Protein AF-A0A2V9ZDU1-F1 (afdb_monomer_lite)

Foldseek 3Di:
DDDDDDDDDDDDDDDDPPPDDPDPPPQFKDKDKDFADPPDDKDWPDDDDDDDDDDDPDRMDIDIGTQDDDCSNVTDID

pLDDT: mean 74.61, std 14.98, range [33.59, 91.0]

Secondary structure (DSSP, 8-state):
-----------------------SSTTTEEEEEEE--TT--PPEES--S-------SSSEEEEEEE--STTGGG-EE-

Sequence (78 aa):
MKLRYCRPAVLTIVSFVLTAAWAQNEGREFHWSGKLAADKLVEIKNVNGDIEAEGSTTDEVQVTAEKSGPNADQVKIQ

Structure (mmCIF, N/CA/C/O backbone):
data_AF-A0A2V9ZDU1-F1
#
_entry.id   AF-A0A2V9ZDU1-F1
#
loop_
_atom_site.group_PDB
_atom_site.id
_atom_site.type_symbol
_atom_site.label_atom_id
_atom_site.label_alt_id
_atom_site.label_comp_id
_atom_site.label_asym_id
_atom_site.label_entity_id
_atom_site.label_seq_id
_atom_site.pdbx_PDB_ins_code
_atom_site.Cartn_x
_atom_site.Cartn_y
_atom_site.Cartn_z
_atom_site.occupancy
_atom_site.B_iso_or_equiv
_atom_site.auth_seq_id
_atom_site.auth_comp_id
_atom_site.auth_asym_id
_atom_site.auth_atom_id
_atom_site.pdbx_PDB_model_num
ATOM 1 N N . MET A 1 1 ? 76.562 38.321 -5.286 1.00 39.50 1 MET A N 1
ATOM 2 C CA . MET A 1 1 ? 75.110 38.123 -5.509 1.00 39.50 1 MET A CA 1
ATOM 3 C C . MET A 1 1 ? 74.404 38.155 -4.163 1.00 39.50 1 MET A C 1
ATOM 5 O O . MET A 1 1 ? 74.761 37.369 -3.298 1.00 39.50 1 MET A O 1
ATOM 9 N N . LYS A 1 2 ? 73.503 39.119 -3.932 1.00 33.59 2 LYS A N 1
ATOM 10 C CA . LYS A 1 2 ? 72.832 39.303 -2.635 1.00 33.59 2 LYS A CA 1
ATOM 11 C C . LYS A 1 2 ? 71.576 38.435 -2.537 1.00 33.59 2 LYS A C 1
ATOM 13 O O . LYS A 1 2 ? 70.678 38.556 -3.363 1.00 33.59 2 LYS A O 1
ATOM 18 N N . LEU A 1 3 ? 71.546 37.595 -1.506 1.00 42.16 3 LEU A N 1
ATOM 19 C CA . LEU A 1 3 ? 70.406 36.786 -1.082 1.00 42.16 3 LEU A CA 1
ATOM 20 C C . LEU A 1 3 ? 69.269 37.703 -0.598 1.00 42.16 3 LEU A C 1
ATOM 22 O O . LEU A 1 3 ? 69.511 38.608 0.204 1.00 42.16 3 LEU A O 1
ATOM 26 N N . ARG A 1 4 ? 68.035 37.476 -1.062 1.00 54.25 4 ARG A N 1
ATOM 27 C CA . ARG A 1 4 ? 66.831 38.178 -0.586 1.00 54.25 4 ARG A CA 1
ATOM 28 C C . ARG A 1 4 ? 65.686 37.186 -0.345 1.00 54.25 4 ARG A C 1
ATOM 30 O O . ARG A 1 4 ? 65.029 36.758 -1.279 1.00 54.25 4 ARG A O 1
ATOM 37 N N . TYR A 1 5 ? 65.514 36.867 0.937 1.00 55.97 5 TYR A N 1
ATOM 38 C CA . TYR A 1 5 ? 64.265 36.746 1.703 1.00 55.97 5 TYR A CA 1
ATOM 39 C C . TYR A 1 5 ? 63.091 35.874 1.197 1.00 55.97 5 TYR A C 1
ATOM 41 O O . TYR A 1 5 ? 62.364 36.230 0.277 1.00 55.97 5 TYR A O 1
ATOM 49 N N . CYS A 1 6 ? 62.880 34.782 1.946 1.00 52.72 6 CYS A N 1
ATOM 50 C CA . CYS A 1 6 ? 61.653 34.384 2.654 1.00 52.72 6 CYS A CA 1
ATOM 51 C C . CYS A 1 6 ? 60.297 34.632 1.965 1.00 52.72 6 CYS A C 1
ATOM 53 O O . CYS A 1 6 ? 59.824 35.764 1.881 1.00 52.72 6 CYS A O 1
ATOM 55 N N . ARG A 1 7 ? 59.602 33.549 1.598 1.00 51.09 7 ARG A N 1
ATOM 56 C CA . ARG A 1 7 ? 58.148 33.558 1.383 1.00 51.09 7 ARG A CA 1
ATOM 57 C C . ARG A 1 7 ? 57.533 32.351 2.101 1.00 51.09 7 ARG A C 1
ATOM 59 O O . ARG A 1 7 ? 57.670 31.238 1.600 1.00 51.09 7 ARG A O 1
ATOM 66 N N . PRO A 1 8 ? 56.889 32.539 3.263 1.00 53.47 8 PRO A N 1
ATOM 67 C CA . PRO A 1 8 ? 56.066 31.511 3.872 1.00 53.47 8 PRO A CA 1
ATOM 68 C C . PRO A 1 8 ? 54.678 31.571 3.227 1.00 53.47 8 PRO A C 1
ATOM 70 O O . PRO A 1 8 ? 54.065 32.634 3.162 1.00 53.47 8 PRO A O 1
ATOM 73 N N . ALA A 1 9 ? 54.168 30.445 2.746 1.00 54.16 9 ALA A N 1
ATOM 74 C CA . ALA A 1 9 ? 52.748 30.307 2.450 1.00 54.16 9 ALA A CA 1
ATOM 75 C C . ALA A 1 9 ? 52.347 28.874 2.788 1.00 54.16 9 ALA A C 1
ATOM 77 O O . ALA A 1 9 ? 52.520 27.947 2.002 1.00 54.16 9 ALA A O 1
ATOM 78 N N . VAL A 1 10 ? 51.902 28.719 4.033 1.00 58.47 10 VAL A N 1
ATOM 79 C CA . VAL A 1 10 ? 51.262 27.523 4.573 1.00 58.47 10 VAL A CA 1
ATOM 80 C C . VAL A 1 10 ? 50.086 27.166 3.664 1.00 58.47 10 VAL A C 1
ATOM 82 O O . VAL A 1 10 ? 49.163 27.958 3.496 1.00 58.47 10 VAL A O 1
ATOM 85 N N . LEU A 1 11 ? 50.154 25.990 3.044 1.00 55.34 11 LEU A N 1
ATOM 86 C CA . LEU A 1 11 ? 49.119 25.466 2.163 1.00 55.34 11 LEU A CA 1
ATOM 87 C C . LEU A 1 11 ? 48.140 24.643 3.013 1.00 55.34 11 LEU A C 1
ATOM 89 O O . LEU A 1 11 ? 48.348 23.452 3.236 1.00 55.34 11 LEU A O 1
ATOM 93 N N . THR A 1 12 ? 47.098 25.275 3.552 1.00 57.69 12 THR A N 1
ATOM 94 C CA . THR A 1 12 ? 46.017 24.548 4.231 1.00 57.69 12 THR A CA 1
ATOM 95 C C . THR A 1 12 ? 45.061 24.009 3.172 1.00 57.69 12 THR A C 1
ATOM 97 O O . THR A 1 12 ? 44.253 24.746 2.613 1.00 57.69 12 THR A O 1
ATOM 100 N N . ILE A 1 13 ? 45.182 22.720 2.860 1.00 63.59 13 ILE A N 1
ATOM 101 C CA . ILE A 1 13 ? 44.242 22.012 1.988 1.00 63.59 13 ILE A CA 1
ATOM 102 C C . ILE A 1 13 ? 42.949 21.815 2.788 1.00 63.59 13 ILE A C 1
ATOM 104 O O . ILE A 1 13 ? 42.907 21.032 3.734 1.00 63.59 13 ILE A O 1
ATOM 108 N N . VAL A 1 14 ? 41.902 22.561 2.435 1.00 65.69 14 VAL A N 1
ATOM 109 C CA . VAL A 1 14 ? 40.541 22.318 2.924 1.00 65.69 14 VAL A CA 1
ATOM 110 C C . VAL A 1 14 ? 40.036 21.056 2.230 1.00 65.69 14 VAL A C 1
ATOM 112 O O . VAL A 1 14 ? 39.737 21.073 1.037 1.00 65.69 14 VAL A O 1
ATOM 115 N N . SER A 1 15 ? 39.984 19.945 2.961 1.00 63.00 15 SER A N 1
ATOM 116 C CA . SER A 1 15 ? 39.375 18.705 2.481 1.00 63.00 15 SER A CA 1
ATOM 117 C C . SER A 1 15 ? 37.872 18.914 2.312 1.00 63.00 15 SER A C 1
ATOM 119 O O . SER A 1 15 ? 37.128 18.992 3.287 1.00 63.00 15 SER A O 1
ATOM 121 N N . PHE A 1 16 ? 37.427 19.019 1.062 1.00 59.53 16 PHE A N 1
ATOM 122 C CA . PHE A 1 16 ? 36.015 19.008 0.704 1.00 59.53 16 PHE A CA 1
ATOM 123 C C . PHE A 1 16 ? 35.505 17.570 0.855 1.00 59.53 16 PHE A C 1
ATOM 125 O O . PHE A 1 16 ? 35.834 16.696 0.051 1.00 59.53 16 PHE A O 1
ATOM 132 N N . VAL A 1 17 ? 34.761 17.293 1.926 1.00 66.62 17 VAL A N 1
ATOM 133 C CA . VAL A 1 17 ? 34.077 16.007 2.093 1.00 66.62 17 VAL A CA 1
ATOM 134 C C . VAL A 1 17 ? 32.948 15.954 1.063 1.00 66.62 17 VAL A C 1
ATOM 136 O O . VAL A 1 17 ? 31.962 16.677 1.167 1.00 66.62 17 VAL A O 1
ATOM 139 N N . LEU A 1 18 ? 33.112 15.109 0.045 1.00 60.97 18 LEU A N 1
ATOM 140 C CA . LEU A 1 18 ? 32.070 14.758 -0.918 1.00 60.97 18 LEU A CA 1
ATOM 141 C C . LEU A 1 18 ? 31.000 13.900 -0.223 1.00 60.97 18 LEU A C 1
ATOM 143 O O . LEU A 1 18 ? 31.035 12.676 -0.282 1.00 60.97 18 LEU A O 1
ATOM 147 N N . THR A 1 19 ? 30.037 14.531 0.442 1.00 63.59 19 THR A N 1
ATOM 148 C CA . THR A 1 19 ? 28.773 13.882 0.824 1.00 63.59 19 THR A CA 1
ATOM 149 C C . THR A 1 19 ? 27.714 14.174 -0.228 1.00 63.59 19 THR A C 1
ATOM 151 O O . THR A 1 19 ? 27.028 15.184 -0.132 1.00 63.59 19 THR A O 1
ATOM 154 N N . ALA A 1 20 ? 27.577 13.296 -1.225 1.00 59.91 20 ALA A N 1
ATOM 155 C CA . ALA A 1 20 ? 26.362 13.189 -2.038 1.00 59.91 20 ALA A CA 1
ATOM 156 C C . ALA A 1 20 ? 26.364 11.892 -2.866 1.00 59.91 20 ALA A C 1
ATOM 158 O O . ALA A 1 20 ? 26.610 11.904 -4.068 1.00 59.91 20 ALA A O 1
ATOM 159 N N . ALA A 1 21 ? 26.077 10.764 -2.219 1.00 52.28 21 ALA A N 1
ATOM 160 C CA . ALA A 1 21 ? 25.642 9.548 -2.906 1.00 52.28 21 ALA A CA 1
ATOM 161 C C . ALA A 1 21 ? 24.476 8.908 -2.135 1.00 52.28 21 ALA A C 1
ATOM 163 O O . ALA A 1 21 ? 24.500 7.734 -1.794 1.00 52.28 21 ALA A O 1
ATOM 164 N N . TRP A 1 22 ? 23.454 9.712 -1.831 1.00 47.00 22 TRP A N 1
ATOM 165 C CA . TRP A 1 22 ? 22.158 9.243 -1.331 1.00 47.00 22 TRP A CA 1
ATOM 166 C C . TRP A 1 22 ? 21.076 9.708 -2.307 1.00 47.00 22 TRP A C 1
ATOM 168 O O . TRP A 1 22 ? 20.263 10.564 -1.995 1.00 47.00 22 TRP A O 1
ATOM 178 N N . ALA A 1 23 ? 21.139 9.236 -3.548 1.00 55.38 23 ALA A N 1
ATOM 179 C CA . ALA A 1 23 ? 20.127 9.541 -4.558 1.00 55.38 23 ALA A CA 1
ATOM 180 C C . ALA A 1 23 ? 19.944 8.337 -5.484 1.00 55.38 23 ALA A C 1
ATOM 182 O O . ALA A 1 23 ? 20.135 8.432 -6.691 1.00 55.38 23 ALA A O 1
ATOM 183 N N . GLN A 1 24 ? 19.661 7.161 -4.917 1.00 51.78 24 GLN A N 1
ATOM 184 C CA . GLN A 1 24 ? 19.440 5.949 -5.711 1.00 51.78 24 GLN A CA 1
ATOM 185 C C . GLN A 1 24 ? 18.332 5.051 -5.143 1.00 51.78 24 GLN A C 1
ATOM 187 O O . GLN A 1 24 ? 18.460 3.837 -5.226 1.00 51.78 24 GLN A O 1
ATOM 192 N N . ASN A 1 25 ? 17.239 5.587 -4.575 1.00 55.53 25 ASN A N 1
ATOM 193 C CA . ASN A 1 25 ? 16.029 4.749 -4.488 1.00 55.53 25 ASN A CA 1
ATOM 194 C C . ASN A 1 25 ? 14.659 5.416 -4.339 1.00 55.53 25 ASN A C 1
ATOM 196 O O . ASN A 1 25 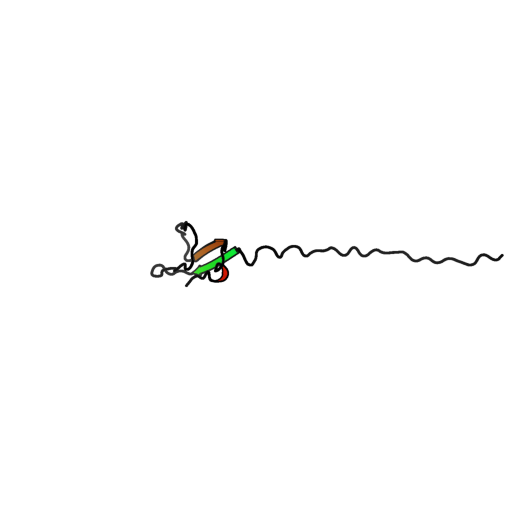? 13.663 4.698 -4.361 1.00 55.53 25 ASN A O 1
ATOM 200 N N . GLU A 1 26 ? 14.557 6.744 -4.261 1.00 59.12 26 GLU A N 1
ATOM 201 C CA . GLU A 1 26 ? 13.257 7.395 -4.003 1.00 59.12 26 GLU A CA 1
ATOM 202 C C . GLU A 1 26 ? 12.193 7.142 -5.092 1.00 59.12 26 GLU A C 1
ATOM 204 O O . GLU A 1 26 ? 11.002 7.311 -4.854 1.00 59.12 26 GLU A O 1
ATOM 209 N N . GLY A 1 27 ? 12.600 6.705 -6.289 1.00 65.81 27 GLY A N 1
ATOM 210 C CA . GLY A 1 27 ? 11.680 6.359 -7.375 1.00 65.81 27 GLY A CA 1
ATOM 211 C C . GLY A 1 27 ? 11.206 4.903 -7.395 1.00 65.81 27 GLY A C 1
ATOM 212 O O . GLY A 1 27 ? 10.191 4.625 -8.034 1.00 65.81 27 GLY A O 1
ATOM 213 N N . ARG A 1 28 ? 11.921 3.977 -6.740 1.00 77.25 28 ARG A N 1
ATOM 214 C CA . ARG A 1 28 ? 11.577 2.543 -6.756 1.00 77.25 28 ARG A CA 1
ATOM 215 C C . ARG A 1 28 ? 10.805 2.122 -5.524 1.00 77.25 28 ARG A C 1
ATOM 217 O O . ARG A 1 28 ? 9.918 1.292 -5.628 1.00 77.25 28 ARG A O 1
ATOM 224 N N . GLU A 1 29 ? 11.098 2.689 -4.369 1.00 80.75 29 GLU A N 1
ATOM 225 C CA . GLU A 1 29 ? 10.366 2.336 -3.160 1.00 80.75 29 GLU A CA 1
ATOM 226 C C . GLU A 1 29 ? 9.027 3.079 -3.102 1.00 80.75 29 GLU A C 1
ATOM 228 O O . GLU A 1 29 ? 8.945 4.294 -3.289 1.00 80.75 29 GLU A O 1
ATOM 233 N N . PHE A 1 30 ? 7.952 2.340 -2.853 1.00 82.19 30 PHE A N 1
ATOM 234 C CA . PHE A 1 30 ? 6.624 2.872 -2.596 1.00 82.19 30 PHE A CA 1
ATOM 235 C C . PHE A 1 30 ? 6.277 2.626 -1.135 1.00 82.19 30 PHE A C 1
ATOM 237 O O . PHE A 1 30 ? 6.203 1.480 -0.701 1.00 82.19 30 PHE A O 1
ATOM 244 N N . HIS A 1 31 ? 6.049 3.712 -0.403 1.00 87.00 31 HIS A N 1
ATOM 245 C CA . HIS A 1 31 ? 5.627 3.675 0.987 1.00 87.00 31 HIS A CA 1
ATOM 246 C C . HIS A 1 31 ? 4.353 4.496 1.132 1.00 87.00 31 HIS A C 1
ATOM 248 O O . HIS A 1 31 ? 4.310 5.669 0.751 1.00 87.00 31 HIS A O 1
ATOM 254 N N . TRP A 1 32 ? 3.319 3.878 1.688 1.00 88.94 32 TRP A N 1
ATOM 255 C CA . TRP A 1 32 ? 2.082 4.549 2.053 1.00 88.94 32 TRP A CA 1
ATOM 256 C C . TRP A 1 32 ? 1.657 4.099 3.444 1.00 88.94 32 TRP A C 1
ATOM 258 O O . TRP A 1 32 ? 1.722 2.915 3.767 1.00 88.94 32 TRP A O 1
ATOM 268 N N . SER A 1 33 ? 1.201 5.045 4.256 1.00 88.69 33 SER A N 1
ATOM 269 C CA . SER A 1 33 ? 0.531 4.748 5.512 1.00 88.69 33 SER A CA 1
ATOM 270 C C . SER A 1 33 ? -0.733 5.579 5.644 1.00 88.69 33 SER A C 1
ATOM 272 O O . SER A 1 33 ? -0.825 6.709 5.152 1.00 88.69 33 SER A O 1
ATOM 274 N N . GLY A 1 34 ? -1.726 5.003 6.309 1.00 87.38 34 GLY A N 1
ATOM 275 C CA . GLY A 1 34 ? -2.997 5.663 6.536 1.00 87.38 34 GLY A CA 1
ATOM 276 C C . GLY A 1 34 ? -3.800 4.988 7.632 1.00 87.38 34 GLY A C 1
ATOM 277 O O . GLY A 1 34 ? -3.681 3.790 7.875 1.00 87.38 34 GLY A O 1
ATOM 278 N N . LYS A 1 35 ? -4.648 5.774 8.293 1.00 90.19 35 LYS A N 1
ATOM 279 C CA . LYS A 1 35 ? -5.643 5.2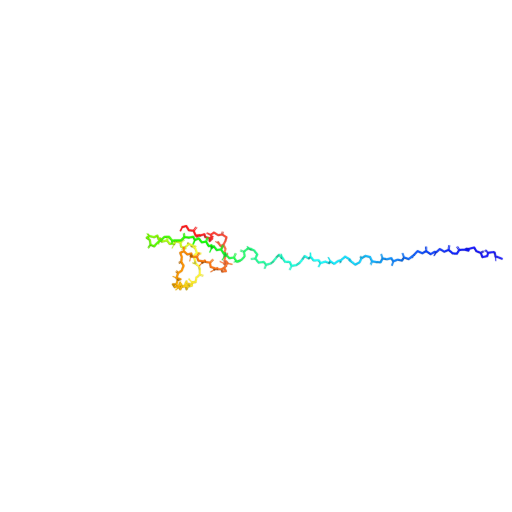45 9.226 1.00 90.19 35 LYS A CA 1
ATOM 280 C C . LYS A 1 35 ? -6.773 4.576 8.452 1.00 90.19 35 LYS A C 1
ATOM 282 O O . LYS A 1 35 ? -7.297 5.169 7.508 1.00 90.19 35 LYS A O 1
ATOM 287 N N . LEU A 1 36 ? -7.187 3.391 8.890 1.00 87.31 36 LEU A N 1
ATOM 288 C CA . LEU A 1 36 ? -8.304 2.650 8.315 1.00 87.31 36 LEU A CA 1
ATOM 289 C C . LEU A 1 36 ? -9.339 2.346 9.401 1.00 87.31 36 LEU A C 1
ATOM 291 O O . LEU A 1 36 ? -9.056 1.661 10.38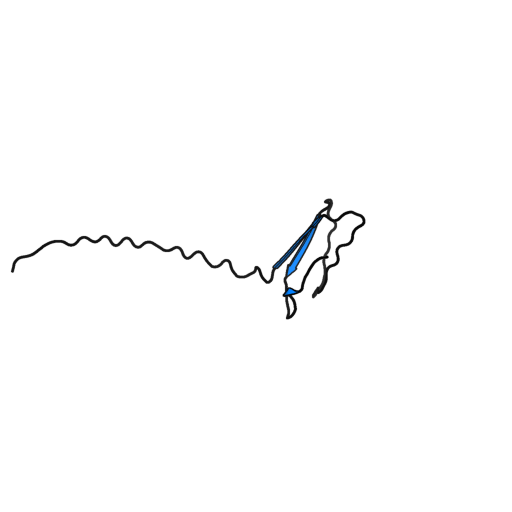0 1.00 87.31 36 LEU A O 1
ATOM 295 N N . ALA A 1 37 ? -10.557 2.852 9.221 1.00 86.81 37 ALA A N 1
ATOM 296 C CA . ALA A 1 37 ? -11.677 2.469 10.074 1.00 86.81 37 ALA A CA 1
ATOM 297 C C . ALA A 1 37 ? -12.111 1.021 9.780 1.00 86.81 37 ALA A C 1
ATOM 299 O O . ALA A 1 37 ? -12.002 0.557 8.648 1.00 86.81 37 ALA A O 1
ATOM 300 N N . ALA A 1 38 ? -12.647 0.321 10.783 1.00 82.75 38 ALA A N 1
ATOM 301 C CA . ALA A 1 38 ? -12.996 -1.103 10.687 1.00 82.75 38 ALA A CA 1
ATOM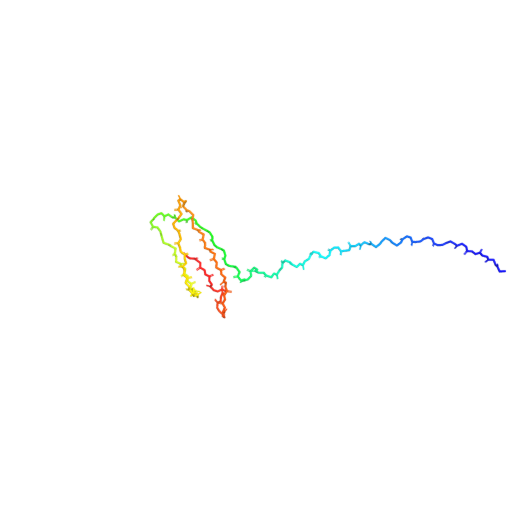 302 C C . ALA A 1 38 ? -14.043 -1.446 9.603 1.00 82.75 38 ALA A C 1
ATOM 304 O O . ALA A 1 38 ? -14.183 -2.604 9.225 1.00 82.75 38 ALA A O 1
ATOM 305 N N . ASP A 1 39 ? -14.788 -0.456 9.111 1.00 87.88 39 ASP A N 1
ATOM 306 C CA . ASP A 1 39 ? -15.795 -0.580 8.052 1.00 87.88 39 ASP A CA 1
ATOM 307 C C . ASP A 1 39 ? -15.279 -0.162 6.661 1.00 87.88 39 ASP A C 1
ATOM 309 O O . ASP A 1 39 ? -16.061 -0.057 5.713 1.00 87.88 39 ASP A O 1
ATOM 313 N N . LYS A 1 40 ? -13.985 0.144 6.530 1.00 88.25 40 LYS A N 1
ATOM 314 C CA . LYS A 1 40 ? -13.374 0.649 5.297 1.00 88.25 40 LYS A CA 1
ATOM 315 C C . LYS A 1 40 ? -12.462 -0.389 4.656 1.00 88.25 40 LYS A C 1
ATOM 317 O O . LYS A 1 40 ? -11.995 -1.328 5.291 1.00 88.25 40 LYS A O 1
ATOM 322 N N . LEU A 1 41 ? -12.225 -0.195 3.362 1.00 89.88 41 LEU A N 1
ATOM 323 C CA . LEU A 1 41 ? -11.355 -1.026 2.539 1.00 89.88 41 LEU A CA 1
ATOM 324 C C . LEU A 1 41 ?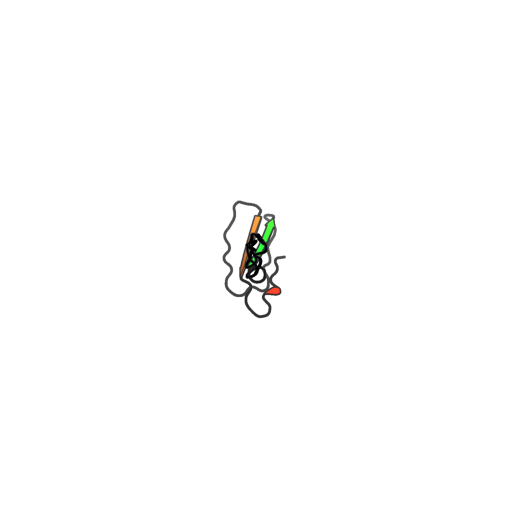 -10.237 -0.161 1.965 1.00 89.88 41 LEU A C 1
ATOM 326 O O . LEU A 1 41 ? -10.453 1.018 1.696 1.00 89.88 41 LEU A O 1
ATOM 330 N N . VAL A 1 42 ? -9.074 -0.774 1.765 1.00 89.69 42 VAL A N 1
ATOM 331 C CA . VAL A 1 42 ? -7.938 -0.182 1.053 1.00 89.69 42 VAL A CA 1
ATOM 332 C C . VAL A 1 42 ? -7.882 -0.806 -0.332 1.00 89.69 42 VAL A C 1
ATOM 334 O O . VAL A 1 42 ? -7.834 -2.032 -0.448 1.00 89.69 42 VAL A O 1
ATOM 337 N N . GLU A 1 43 ? -7.883 0.015 -1.380 1.00 91.00 43 GLU A N 1
ATOM 338 C CA . GLU A 1 43 ? -7.740 -0.468 -2.752 1.00 91.00 43 GLU A CA 1
ATOM 339 C C . GLU A 1 43 ? -6.309 -0.235 -3.254 1.00 91.00 43 GLU A C 1
ATOM 341 O O . GLU A 1 43 ? -5.842 0.902 -3.365 1.00 91.00 43 GLU A O 1
ATOM 346 N N . ILE A 1 44 ? -5.612 -1.324 -3.593 1.00 88.62 44 ILE A N 1
ATOM 347 C CA . ILE A 1 44 ? -4.269 -1.282 -4.181 1.00 88.62 44 ILE A CA 1
ATOM 348 C C . ILE A 1 44 ? -4.393 -1.516 -5.688 1.00 88.62 44 ILE A C 1
ATOM 350 O O . ILE A 1 44 ? -4.863 -2.566 -6.127 1.00 88.62 44 ILE A O 1
ATOM 354 N N . LYS A 1 45 ? -3.971 -0.539 -6.495 1.00 87.38 45 LYS A N 1
ATOM 355 C CA . LYS A 1 45 ? -4.038 -0.603 -7.965 1.00 87.38 45 LYS A CA 1
ATOM 356 C C . LYS A 1 45 ? -2.660 -0.766 -8.593 1.00 87.38 45 LYS A C 1
ATOM 358 O O . LYS A 1 45 ? -1.663 -0.299 -8.049 1.00 87.38 45 LYS A O 1
ATOM 363 N N . ASN A 1 46 ? -2.646 -1.346 -9.797 1.00 84.81 46 ASN A N 1
ATOM 364 C CA . ASN A 1 46 ? -1.450 -1.522 -10.630 1.00 84.81 46 ASN A CA 1
ATOM 365 C C . ASN A 1 46 ? -0.359 -2.384 -9.968 1.00 84.81 46 ASN A C 1
ATOM 367 O O . ASN A 1 46 ? 0.828 -2.088 -10.082 1.00 84.81 46 ASN A 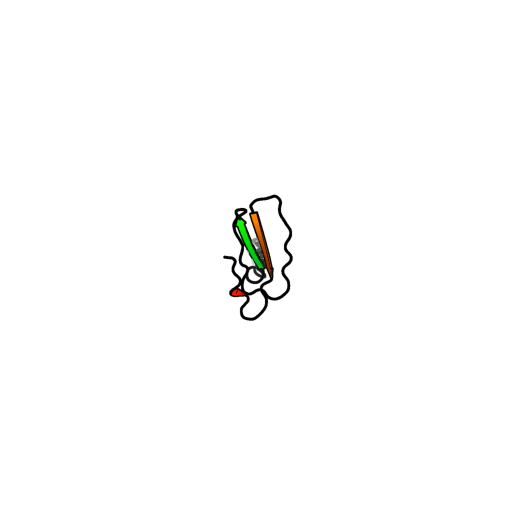O 1
ATOM 371 N N . VAL A 1 47 ? -0.772 -3.443 -9.269 1.00 85.69 47 VAL A N 1
ATOM 372 C CA . VAL A 1 47 ? 0.143 -4.394 -8.627 1.00 85.69 47 VAL A CA 1
ATOM 373 C C . VAL A 1 47 ? 0.737 -5.340 -9.666 1.00 85.69 47 VAL A C 1
ATOM 375 O O . VAL A 1 47 ? 0.029 -5.839 -10.541 1.00 85.69 47 VAL A O 1
ATOM 378 N N . ASN A 1 48 ? 2.038 -5.593 -9.548 1.00 81.00 48 ASN A N 1
ATOM 379 C CA . ASN A 1 48 ? 2.748 -6.610 -10.309 1.00 81.00 48 ASN A CA 1
ATOM 380 C C . ASN A 1 48 ? 3.348 -7.625 -9.328 1.00 81.00 48 ASN A C 1
ATOM 382 O O . ASN A 1 48 ? 4.243 -7.266 -8.565 1.00 81.00 48 ASN A O 1
ATOM 386 N N . GLY A 1 49 ? 2.852 -8.864 -9.350 1.00 83.44 49 GLY A N 1
ATOM 387 C CA . GLY A 1 49 ? 3.224 -9.914 -8.397 1.00 83.44 49 GLY A CA 1
ATOM 388 C C . GLY A 1 49 ? 2.175 -10.142 -7.307 1.00 83.44 49 GLY A C 1
ATOM 389 O O . GLY A 1 49 ? 1.011 -9.766 -7.462 1.00 83.44 49 GLY A O 1
ATOM 390 N N . ASP A 1 50 ? 2.602 -10.792 -6.229 1.00 85.81 50 ASP A N 1
ATOM 391 C CA . ASP A 1 50 ? 1.748 -11.180 -5.109 1.00 85.81 50 ASP A CA 1
ATOM 392 C C . ASP A 1 50 ? 1.631 -10.068 -4.054 1.00 85.81 50 ASP A C 1
ATOM 394 O O . ASP A 1 50 ? 2.503 -9.207 -3.927 1.00 85.81 50 ASP A O 1
ATOM 398 N N . ILE A 1 51 ? 0.540 -10.102 -3.285 1.00 85.69 51 ILE A N 1
ATOM 399 C CA . ILE A 1 51 ? 0.325 -9.238 -2.119 1.00 85.69 51 ILE A CA 1
ATOM 400 C C . ILE A 1 51 ? 0.327 -10.122 -0.879 1.00 85.69 51 ILE A C 1
ATOM 402 O O . ILE A 1 51 ? -0.478 -11.048 -0.776 1.00 85.69 51 ILE A O 1
ATOM 406 N N . GLU A 1 52 ? 1.185 -9.793 0.077 1.00 88.69 52 GLU A N 1
ATOM 407 C CA . GLU A 1 52 ? 1.160 -10.364 1.418 1.00 88.69 52 GLU A CA 1
ATOM 408 C C . GLU A 1 52 ? 0.545 -9.344 2.379 1.00 88.69 52 GLU A C 1
ATOM 410 O O . GLU A 1 52 ? 0.903 -8.166 2.367 1.00 88.69 52 GLU A O 1
ATOM 415 N N . ALA A 1 53 ? -0.435 -9.785 3.167 1.00 89.25 53 ALA A N 1
ATOM 416 C CA . ALA A 1 53 ? -1.154 -8.934 4.102 1.00 89.25 53 ALA A CA 1
ATOM 417 C C . ALA A 1 53 ? -1.255 -9.623 5.461 1.00 89.25 53 ALA A C 1
ATOM 419 O O . ALA A 1 53 ? -1.762 -10.740 5.573 1.00 89.25 53 ALA A O 1
ATOM 420 N N . GLU A 1 54 ? -0.817 -8.916 6.495 1.00 89.38 54 GLU A N 1
ATOM 421 C CA . GLU A 1 54 ? -0.890 -9.360 7.880 1.00 89.38 54 GLU A CA 1
ATOM 422 C C . GLU A 1 54 ? -1.850 -8.461 8.662 1.00 89.38 54 GLU A C 1
ATOM 424 O O . GLU A 1 54 ? -1.902 -7.245 8.469 1.00 89.38 54 GLU A O 1
ATOM 429 N N . GLY A 1 55 ? -2.643 -9.065 9.549 1.00 84.38 55 GLY A N 1
ATOM 430 C CA . GLY A 1 55 ? -3.530 -8.310 10.426 1.00 84.38 55 GLY A CA 1
ATOM 431 C C . GLY A 1 55 ? -2.734 -7.533 11.474 1.00 84.38 55 GLY A C 1
ATOM 432 O O . GLY A 1 55 ? -1.904 -8.110 12.172 1.00 84.38 55 GLY A O 1
ATOM 433 N N . SER A 1 56 ? -3.032 -6.243 11.626 1.00 82.94 56 SER A N 1
ATOM 434 C CA . SER A 1 56 ? -2.508 -5.413 12.715 1.00 82.94 56 SER A CA 1
ATOM 435 C C . SER A 1 56 ? -3.519 -5.300 13.860 1.00 82.94 56 SER A C 1
ATOM 437 O O . SER A 1 56 ? -4.728 -5.417 13.662 1.00 82.94 56 SER A O 1
ATOM 439 N N . THR A 1 57 ? -3.029 -5.046 15.073 1.00 82.50 57 THR A N 1
ATOM 440 C CA . THR A 1 57 ? -3.859 -4.686 16.236 1.00 82.50 57 THR A CA 1
ATOM 441 C C . THR A 1 57 ? -4.126 -3.178 16.332 1.00 82.50 57 THR A C 1
ATOM 443 O O . THR A 1 57 ? -4.873 -2.747 17.212 1.00 82.50 57 THR A O 1
ATOM 446 N N . THR A 1 58 ? -3.525 -2.376 15.446 1.00 82.44 58 THR A N 1
ATOM 447 C CA . THR A 1 58 ? -3.692 -0.917 15.355 1.00 82.44 58 THR A CA 1
ATOM 448 C C . THR A 1 58 ? -4.702 -0.518 14.272 1.00 82.44 58 THR A C 1
ATOM 450 O O . THR A 1 58 ? -5.050 -1.312 13.403 1.00 82.44 58 THR A O 1
ATOM 453 N N . ASP A 1 59 ? -5.165 0.736 14.303 1.00 85.25 59 ASP A N 1
ATOM 454 C CA . ASP A 1 59 ? -6.040 1.346 13.287 1.00 85.25 59 ASP A CA 1
ATOM 455 C C . ASP A 1 59 ? -5.264 1.896 12.072 1.00 85.25 59 ASP A C 1
ATOM 457 O O . ASP A 1 59 ? -5.789 2.713 11.313 1.00 85.25 59 ASP A O 1
ATOM 461 N N . GLU A 1 60 ? -4.004 1.491 11.899 1.00 86.00 60 GLU A N 1
ATOM 462 C CA . GLU A 1 60 ? -3.107 1.963 10.844 1.00 86.00 60 GLU A CA 1
ATOM 463 C C . GLU A 1 60 ? -2.789 0.840 9.854 1.00 86.00 60 GLU A C 1
ATOM 465 O O . GLU A 1 60 ? -2.473 -0.284 10.243 1.00 86.00 60 GLU A O 1
ATOM 470 N N . VAL A 1 61 ? -2.829 1.177 8.567 1.00 88.62 61 VAL A N 1
ATOM 471 C CA . VAL A 1 61 ? -2.377 0.327 7.467 1.00 88.62 61 VAL A CA 1
ATOM 472 C C . VAL A 1 61 ? -1.082 0.889 6.916 1.00 88.62 61 VAL A C 1
ATOM 474 O O . VAL A 1 61 ? -0.955 2.097 6.703 1.00 88.62 61 VAL A O 1
ATOM 477 N N . GLN A 1 62 ? -0.142 -0.006 6.644 1.00 88.00 62 GLN A N 1
ATOM 478 C CA . GLN A 1 62 ? 1.117 0.303 5.988 1.00 88.00 62 GLN A CA 1
ATOM 479 C C . GLN A 1 62 ? 1.217 -0.528 4.714 1.00 88.00 62 GLN A C 1
ATOM 481 O O . GLN A 1 62 ? 0.904 -1.716 4.710 1.00 88.00 62 GLN A O 1
ATOM 486 N N . VAL A 1 63 ? 1.634 0.113 3.627 1.00 86.69 63 VAL A N 1
ATOM 487 C CA . VAL A 1 63 ? 1.891 -0.532 2.343 1.00 86.69 63 VAL A CA 1
ATOM 488 C C . VAL A 1 63 ? 3.310 -0.198 1.926 1.00 86.69 63 VAL A C 1
ATOM 490 O O . VAL A 1 63 ? 3.667 0.974 1.782 1.00 86.69 63 VAL A O 1
ATOM 493 N N . THR A 1 64 ? 4.098 -1.243 1.708 1.00 87.75 64 THR A N 1
ATOM 494 C CA . THR A 1 64 ? 5.451 -1.168 1.168 1.00 87.75 64 THR A CA 1
ATOM 495 C C . THR A 1 64 ? 5.507 -1.964 -0.130 1.00 87.75 64 THR A C 1
ATOM 497 O O . THR A 1 64 ? 4.936 -3.047 -0.236 1.00 87.75 64 THR A O 1
ATOM 500 N N . ALA A 1 65 ? 6.140 -1.407 -1.157 1.00 85.44 65 ALA A N 1
ATOM 501 C CA . ALA A 1 65 ? 6.319 -2.096 -2.431 1.00 85.44 65 ALA A CA 1
ATOM 502 C C . ALA A 1 65 ? 7.560 -1.592 -3.173 1.00 85.44 65 ALA A C 1
ATOM 504 O O . ALA A 1 65 ? 7.998 -0.456 -2.982 1.00 85.44 65 ALA A O 1
ATOM 505 N N . GLU A 1 66 ? 8.086 -2.420 -4.076 1.00 86.44 66 GLU A N 1
ATOM 506 C CA . GLU A 1 66 ? 9.096 -2.013 -5.052 1.00 86.44 66 GLU A CA 1
ATOM 507 C C . GLU A 1 66 ? 8.448 -1.831 -6.434 1.00 86.44 66 GLU A C 1
ATOM 509 O O . GLU A 1 66 ? 7.910 -2.756 -7.044 1.00 86.44 66 GLU A O 1
ATOM 514 N N . LYS A 1 67 ? 8.496 -0.602 -6.941 1.00 83.44 67 LYS A N 1
ATOM 515 C CA . LYS A 1 67 ? 8.035 -0.196 -8.265 1.00 83.44 67 LYS A CA 1
ATOM 516 C C . LYS A 1 67 ? 8.940 -0.807 -9.335 1.00 83.44 67 LYS A C 1
ATOM 518 O O . LYS A 1 67 ? 10.128 -0.495 -9.417 1.00 83.44 67 LYS A O 1
ATOM 523 N N . SER A 1 68 ? 8.350 -1.622 -10.208 1.00 80.00 68 SER A N 1
ATOM 524 C CA . SER A 1 68 ? 9.024 -2.232 -11.357 1.00 80.00 68 SER A CA 1
ATOM 525 C C . SER A 1 68 ? 8.175 -2.165 -12.636 1.00 80.00 68 SER A C 1
ATOM 527 O O . SER A 1 68 ? 6.946 -2.200 -12.593 1.00 80.00 68 SER A O 1
ATOM 529 N N . GLY A 1 69 ? 8.834 -2.064 -13.798 1.00 78.00 69 GLY A N 1
ATOM 530 C CA . GLY A 1 69 ? 8.182 -2.043 -15.115 1.00 78.00 69 GLY A CA 1
ATOM 531 C C . GLY A 1 69 ? 7.808 -0.647 -15.654 1.00 78.00 69 GLY A C 1
ATOM 532 O O . GLY A 1 69 ? 8.050 0.365 -15.001 1.00 78.00 69 GLY A O 1
ATOM 533 N N . PRO A 1 70 ? 7.238 -0.571 -16.874 1.00 77.31 70 PRO A N 1
ATOM 534 C CA . PRO A 1 70 ? 7.052 0.685 -17.615 1.00 77.31 70 PRO A CA 1
ATOM 535 C C . PRO A 1 70 ? 5.967 1.631 -17.071 1.00 77.31 70 PRO A C 1
ATOM 537 O O . PRO A 1 70 ? 5.926 2.774 -17.502 1.00 77.31 70 PRO A O 1
ATOM 540 N N . ASN A 1 71 ? 5.105 1.176 -16.152 1.00 79.81 71 ASN A N 1
ATOM 541 C CA . ASN A 1 71 ? 4.032 1.981 -15.538 1.00 79.81 71 ASN A CA 1
ATOM 542 C C . ASN A 1 71 ? 4.153 2.049 -14.005 1.00 79.81 71 ASN A C 1
ATOM 544 O O . ASN A 1 71 ? 3.169 2.288 -13.302 1.00 79.81 71 ASN A O 1
ATOM 548 N N . ALA A 1 72 ? 5.337 1.759 -13.466 1.00 79.19 72 ALA A N 1
ATOM 549 C CA . ALA A 1 72 ? 5.540 1.610 -12.027 1.00 79.19 72 ALA A CA 1
ATOM 550 C C . ALA A 1 72 ? 5.328 2.920 -11.243 1.00 79.19 72 ALA A C 1
ATOM 552 O O . ALA A 1 72 ? 5.041 2.921 -10.047 1.00 79.19 72 ALA A O 1
ATOM 553 N N . ASP A 1 73 ? 5.426 4.054 -11.927 1.00 80.31 73 ASP A N 1
ATOM 554 C CA . ASP A 1 73 ? 5.128 5.390 -11.421 1.00 80.31 73 ASP A CA 1
ATOM 555 C C . ASP A 1 73 ? 3.640 5.607 -11.088 1.00 80.31 73 ASP A C 1
ATOM 557 O O . ASP A 1 73 ? 3.320 6.509 -10.316 1.00 80.31 73 ASP A O 1
ATOM 561 N N . GLN A 1 74 ? 2.734 4.761 -11.589 1.00 82.38 74 GLN A N 1
ATOM 562 C CA . GLN A 1 74 ? 1.282 4.916 -11.423 1.00 82.38 74 GLN A CA 1
ATOM 563 C C . GLN A 1 74 ? 0.695 4.160 -10.220 1.00 82.38 74 GLN A C 1
ATOM 565 O O . GLN A 1 74 ? -0.531 4.124 -10.052 1.00 82.38 74 GLN A O 1
ATOM 570 N N . VAL A 1 75 ? 1.537 3.533 -9.396 1.00 79.00 75 VAL A N 1
ATOM 571 C CA . VAL A 1 75 ? 1.109 2.851 -8.166 1.00 79.00 75 VAL A CA 1
ATOM 572 C C . VAL A 1 75 ? 0.590 3.881 -7.162 1.00 79.00 75 VAL A C 1
ATOM 574 O O . VAL A 1 75 ? 1.268 4.861 -6.847 1.00 79.00 75 VAL A O 1
ATOM 577 N N . LYS A 1 76 ? -0.631 3.664 -6.671 1.00 81.50 76 LYS A N 1
ATOM 578 C CA . LYS A 1 76 ? -1.312 4.534 -5.705 1.00 81.50 76 LYS A CA 1
ATOM 579 C C . LYS A 1 76 ? -2.303 3.743 -4.862 1.00 81.50 76 LYS A C 1
ATOM 581 O O . LYS A 1 76 ? -2.899 2.786 -5.358 1.00 81.50 76 LYS A O 1
ATOM 586 N N . ILE A 1 77 ? -2.481 4.196 -3.623 1.00 79.19 77 ILE A N 1
ATOM 587 C CA . ILE A 1 77 ? -3.514 3.719 -2.700 1.00 79.19 77 ILE A CA 1
ATOM 588 C C . ILE A 1 77 ? -4.679 4.708 -2.702 1.00 79.19 77 ILE A C 1
ATOM 590 O O . ILE A 1 77 ? -4.450 5.921 -2.768 1.00 79.19 77 ILE A O 1
ATOM 594 N N . GLN A 1 78 ? -5.908 4.190 -2.661 1.00 78.94 78 GLN A N 1
ATOM 595 C CA . GLN A 1 78 ? -7.145 4.970 -2.565 1.00 78.94 78 GLN A CA 1
ATOM 596 C C . GLN A 1 78 ? -8.041 4.453 -1.444 1.00 78.94 78 GLN A C 1
ATOM 598 O O . GLN A 1 78 ? -8.018 3.225 -1.191 1.00 78.94 78 GLN A O 1
#

Radius of gyration: 28.08 Å; chains: 1; bounding box: 91×50×34 Å